Protein AF-A0A9D1Y3Z9-F1 (afdb_monomer_lite)

Structure (mmCIF, N/CA/C/O backbone):
data_AF-A0A9D1Y3Z9-F1
#
_entry.id   AF-A0A9D1Y3Z9-F1
#
loop_
_atom_site.group_PDB
_atom_site.id
_atom_site.type_symbol
_atom_site.label_atom_id
_atom_site.label_alt_id
_atom_site.label_comp_id
_atom_site.label_asym_id
_atom_site.label_entity_id
_atom_site.label_seq_id
_atom_site.pdbx_PDB_ins_code
_atom_site.Cartn_x
_atom_site.Cartn_y
_atom_site.Cartn_z
_atom_site.occupancy
_atom_site.B_iso_or_equiv
_atom_site.auth_seq_id
_atom_site.auth_comp_id
_atom_site.auth_asym_id
_atom_site.auth_atom_id
_atom_site.pdbx_PDB_model_num
ATOM 1 N N . MET A 1 1 ? 16.158 -3.133 -12.426 1.00 45.91 1 MET A N 1
ATOM 2 C CA . MET A 1 1 ? 14.938 -2.509 -12.976 1.00 45.91 1 MET A CA 1
ATOM 3 C C . MET A 1 1 ? 13.873 -2.721 -11.924 1.00 45.91 1 MET A C 1
ATOM 5 O O . MET A 1 1 ? 13.652 -3.870 -11.573 1.00 45.91 1 MET A O 1
ATOM 9 N N . ALA A 1 2 ? 13.341 -1.655 -11.333 1.00 50.47 2 ALA A N 1
ATOM 10 C CA . ALA A 1 2 ? 12.246 -1.786 -10.380 1.00 50.47 2 ALA A CA 1
ATOM 11 C C . ALA A 1 2 ? 10.989 -2.183 -11.159 1.00 50.47 2 ALA A C 1
ATOM 13 O O . ALA A 1 2 ? 10.639 -1.497 -12.120 1.00 50.47 2 ALA A O 1
ATOM 14 N N . ILE A 1 3 ? 10.377 -3.310 -10.805 1.00 56.16 3 ILE A N 1
ATOM 15 C CA . ILE A 1 3 ? 9.078 -3.692 -11.352 1.00 56.16 3 ILE A CA 1
ATOM 16 C C . ILE A 1 3 ? 8.008 -2.894 -10.592 1.00 56.16 3 ILE A C 1
ATOM 18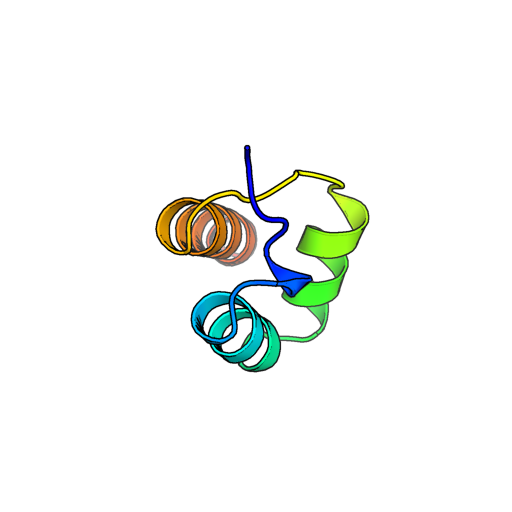 O O . ILE A 1 3 ? 8.014 -2.923 -9.363 1.00 56.16 3 ILE A O 1
ATOM 22 N N . PRO A 1 4 ? 7.140 -2.122 -11.267 1.00 63.81 4 PRO A N 1
ATOM 23 C CA . PRO A 1 4 ? 5.985 -1.523 -10.609 1.00 63.81 4 PRO A CA 1
ATOM 24 C C . PRO A 1 4 ? 5.127 -2.625 -9.976 1.00 63.81 4 PRO A C 1
ATOM 26 O O . PRO A 1 4 ? 5.001 -3.705 -10.551 1.00 63.81 4 PRO A O 1
ATOM 29 N N . TYR A 1 5 ? 4.513 -2.353 -8.820 1.00 67.94 5 TYR A N 1
ATOM 30 C CA . TYR A 1 5 ? 3.649 -3.307 -8.103 1.00 67.94 5 TYR A CA 1
ATOM 31 C C . TYR A 1 5 ? 2.527 -3.894 -8.981 1.00 67.94 5 TYR A C 1
ATOM 33 O O . TYR A 1 5 ? 2.047 -4.991 -8.729 1.00 67.94 5 TYR A O 1
ATOM 41 N N . GLU A 1 6 ? 2.135 -3.191 -10.047 1.00 66.50 6 GLU A N 1
ATOM 42 C CA . GLU A 1 6 ? 1.180 -3.652 -11.062 1.00 66.50 6 GLU A CA 1
ATOM 43 C C . GLU A 1 6 ? 1.678 -4.852 -11.888 1.00 66.50 6 GL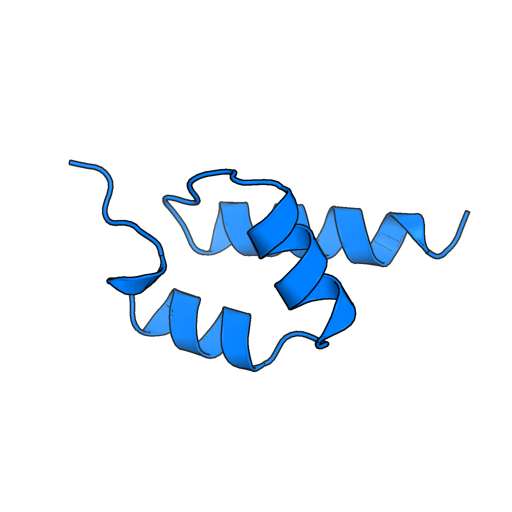U A C 1
ATOM 45 O O . GLU A 1 6 ? 0.893 -5.521 -12.555 1.00 66.50 6 GLU A O 1
ATOM 50 N N . GLN A 1 7 ? 2.982 -5.118 -11.875 1.00 69.25 7 GLN A N 1
ATOM 51 C CA . GLN A 1 7 ? 3.622 -6.242 -12.557 1.00 69.25 7 GLN A CA 1
ATOM 52 C C . GLN A 1 7 ? 3.976 -7.387 -11.603 1.00 69.25 7 GLN A C 1
ATOM 54 O O . GLN A 1 7 ? 4.419 -8.438 -12.069 1.00 69.25 7 GLN A O 1
ATOM 59 N N . ASP A 1 8 ? 3.756 -7.208 -10.298 1.00 78.44 8 ASP A N 1
ATOM 60 C CA . ASP A 1 8 ? 3.917 -8.255 -9.298 1.00 78.44 8 ASP A CA 1
ATOM 61 C C . ASP A 1 8 ? 2.536 -8.806 -8.886 1.00 78.44 8 ASP A C 1
ATOM 63 O O . ASP A 1 8 ? 1.752 -8.113 -8.228 1.00 78.44 8 ASP A O 1
ATOM 67 N N . PRO A 1 9 ? 2.203 -10.055 -9.257 1.00 80.25 9 PRO A N 1
ATOM 68 C CA . PRO A 1 9 ? 0.898 -10.627 -8.952 1.00 80.25 9 PRO A CA 1
ATOM 69 C C . PRO A 1 9 ? 0.650 -10.785 -7.445 1.00 80.25 9 PRO A C 1
ATOM 71 O O . PRO A 1 9 ? -0.506 -10.726 -7.027 1.00 80.25 9 PRO A O 1
ATOM 74 N N . GLN A 1 10 ? 1.691 -10.953 -6.620 1.00 81.88 10 GLN A N 1
ATOM 75 C CA . GLN A 1 10 ? 1.548 -11.064 -5.165 1.00 81.88 10 GLN A CA 1
ATOM 76 C C . GLN A 1 10 ? 1.189 -9.705 -4.561 1.00 81.88 10 GLN A C 1
ATOM 78 O O . GLN A 1 10 ? 0.229 -9.604 -3.793 1.00 81.88 10 GLN A O 1
ATOM 83 N N . MET A 1 11 ? 1.858 -8.635 -5.002 1.00 81.38 11 MET A N 1
ATOM 84 C CA . MET A 1 11 ? 1.517 -7.278 -4.566 1.00 81.38 11 MET A CA 1
ATOM 85 C C . MET A 1 11 ? 0.144 -6.836 -5.059 1.00 81.38 11 MET A C 1
ATOM 87 O O . MET A 1 11 ? -0.587 -6.204 -4.302 1.00 81.38 11 MET A O 1
ATOM 91 N N . GLN A 1 12 ? -0.249 -7.187 -6.287 1.00 83.12 12 GLN A N 1
ATOM 92 C CA . GLN A 1 12 ? -1.600 -6.901 -6.776 1.00 83.12 12 GLN A CA 1
ATOM 93 C C . GLN A 1 12 ? -2.674 -7.634 -5.972 1.00 83.12 12 GLN A C 1
ATOM 95 O O . GLN A 1 12 ? -3.719 -7.048 -5.669 1.00 83.12 12 GLN A O 1
ATOM 100 N N . GLN A 1 13 ? -2.431 -8.897 -5.610 1.00 86.12 13 GLN A N 1
ATOM 101 C CA . GLN A 1 13 ? -3.336 -9.644 -4.741 1.00 86.12 13 GLN A CA 1
ATOM 102 C C . GLN A 1 13 ? -3.446 -8.975 -3.374 1.00 86.12 13 GLN A C 1
ATOM 104 O O . GLN A 1 13 ? -4.561 -8.700 -2.933 1.00 86.12 13 GLN A O 1
ATOM 109 N N . TYR A 1 14 ? -2.315 -8.648 -2.744 1.00 85.81 14 TYR A N 1
ATOM 110 C CA . TYR A 1 14 ? -2.302 -7.949 -1.464 1.00 85.81 14 TYR A CA 1
ATOM 111 C C . TYR A 1 14 ? -3.032 -6.606 -1.553 1.00 85.81 14 TYR A C 1
ATOM 113 O O . TYR A 1 14 ? -3.977 -6.386 -0.800 1.00 85.81 14 TYR A O 1
ATOM 121 N N . PHE A 1 15 ? -2.696 -5.762 -2.532 1.00 85.12 15 PHE A N 1
ATOM 122 C CA . PHE A 1 15 ? -3.344 -4.473 -2.777 1.00 85.12 15 PHE A CA 1
ATOM 123 C C . PHE A 1 15 ? -4.864 -4.605 -2.936 1.00 85.12 15 PHE A C 1
ATOM 125 O O . PHE A 1 15 ? -5.620 -3.857 -2.321 1.00 85.12 15 PHE A O 1
ATOM 132 N N . SER A 1 16 ? -5.319 -5.608 -3.691 1.00 86.56 16 SER A N 1
ATOM 133 C CA . SER A 1 16 ? -6.748 -5.872 -3.906 1.00 86.56 16 SER A CA 1
ATOM 134 C C . SER A 1 16 ? -7.474 -6.320 -2.634 1.00 86.56 16 SER A C 1
ATOM 136 O O . SER A 1 16 ? -8.684 -6.129 -2.528 1.00 86.56 16 SER A O 1
ATOM 138 N N . THR A 1 17 ? -6.762 -6.901 -1.660 1.00 89.25 17 THR A N 1
ATOM 139 C CA . THR A 1 17 ? -7.339 -7.250 -0.349 1.00 89.25 17 THR A CA 1
ATOM 140 C C . THR A 1 17 ? -7.465 -6.057 0.601 1.00 89.25 17 THR A C 1
ATOM 142 O O . THR A 1 17 ? -8.154 -6.158 1.618 1.00 89.25 17 THR A O 1
ATOM 145 N N . LEU A 1 18 ? -6.823 -4.924 0.293 1.00 87.44 18 LEU A N 1
ATOM 146 C CA . LEU A 1 18 ? -6.840 -3.741 1.149 1.00 87.44 18 LEU A CA 1
ATOM 147 C C . LEU A 1 18 ? -8.188 -3.011 1.087 1.00 87.44 18 LEU A C 1
ATOM 149 O O . LEU A 1 18 ? -8.864 -3.043 0.057 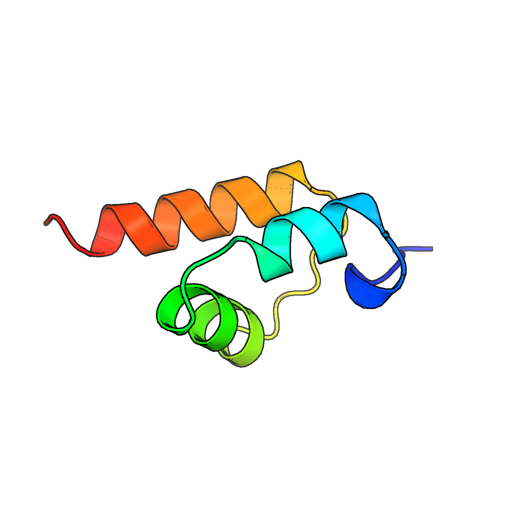1.00 87.44 18 LEU A O 1
ATOM 153 N N . PRO A 1 19 ? -8.569 -2.274 2.146 1.00 89.62 19 PRO A N 1
ATOM 154 C CA . PRO A 1 19 ? -9.748 -1.418 2.115 1.00 89.62 19 PRO A CA 1
ATOM 155 C C . PRO A 1 19 ? -9.655 -0.346 1.013 1.00 89.62 19 PRO A C 1
ATOM 157 O O . PRO A 1 19 ? -8.566 0.196 0.805 1.00 89.62 19 PRO A O 1
ATOM 160 N N . PRO A 1 20 ? -10.781 0.060 0.391 1.00 86.88 20 PRO A N 1
ATOM 161 C CA . PRO A 1 20 ? -10.793 1.078 -0.666 1.00 86.88 20 PRO A CA 1
ATOM 162 C C . PRO A 1 20 ? -10.074 2.374 -0.276 1.00 86.88 20 PRO A C 1
ATOM 164 O O . PRO A 1 20 ? -9.260 2.880 -1.034 1.00 86.88 20 PRO A O 1
ATOM 167 N N . MET A 1 21 ? -10.266 2.839 0.962 1.00 87.88 21 MET A N 1
ATOM 168 C CA . MET A 1 21 ? -9.604 4.037 1.492 1.00 87.88 21 MET A CA 1
ATOM 169 C C . MET A 1 21 ? -8.069 3.931 1.476 1.00 87.88 21 MET A C 1
ATOM 171 O O . MET A 1 21 ? -7.372 4.918 1.246 1.00 87.88 21 MET A O 1
ATOM 175 N N . ILE A 1 22 ? -7.531 2.736 1.732 1.00 88.00 22 ILE A N 1
ATOM 176 C CA . ILE A 1 22 ? -6.088 2.487 1.739 1.00 88.00 22 ILE A CA 1
ATOM 177 C C . ILE A 1 22 ? -5.577 2.382 0.302 1.00 88.00 22 ILE A C 1
ATOM 179 O O . ILE A 1 22 ? -4.554 2.982 -0.011 1.00 88.00 22 ILE A O 1
ATOM 183 N N . GLN A 1 23 ? -6.317 1.703 -0.580 1.00 87.31 23 GLN A N 1
ATOM 184 C CA . GLN A 1 23 ? -6.008 1.662 -2.012 1.00 87.31 23 GLN A CA 1
ATOM 185 C C . GLN A 1 23 ? -5.938 3.077 -2.603 1.00 87.31 23 GLN A C 1
ATOM 187 O O . GLN A 1 23 ? -4.955 3.428 -3.248 1.00 87.31 23 GLN A O 1
ATOM 192 N N . GLU A 1 24 ? -6.932 3.920 -2.317 1.00 87.31 24 GLU A N 1
ATOM 193 C CA . GLU A 1 24 ? -6.950 5.325 -2.731 1.00 87.31 24 GLU A CA 1
ATOM 194 C C . GLU A 1 24 ? -5.774 6.111 -2.147 1.00 87.31 24 GLU A C 1
ATOM 196 O O . GLU A 1 24 ? -5.131 6.862 -2.875 1.00 87.31 24 GLU A O 1
ATOM 201 N N . SER A 1 25 ? -5.448 5.915 -0.866 1.00 87.38 25 SER A N 1
ATOM 202 C CA . SER A 1 25 ? -4.312 6.594 -0.226 1.00 87.38 25 SER A CA 1
ATOM 203 C C . SER A 1 25 ? -2.980 6.215 -0.878 1.00 87.38 25 SER A C 1
ATOM 205 O O . SER A 1 25 ? -2.151 7.082 -1.138 1.00 87.38 25 SER A O 1
ATOM 207 N N . ILE A 1 26 ? -2.789 4.934 -1.199 1.00 84.69 26 ILE A N 1
ATOM 208 C CA . ILE A 1 26 ? -1.603 4.420 -1.897 1.00 84.69 26 ILE A CA 1
ATOM 209 C C . ILE A 1 26 ? -1.505 5.021 -3.304 1.00 84.69 26 ILE A C 1
ATOM 211 O O . ILE A 1 26 ? -0.445 5.518 -3.688 1.00 84.69 26 ILE A O 1
ATOM 215 N N . LEU A 1 27 ? -2.614 5.033 -4.052 1.00 84.06 27 LEU A N 1
ATOM 216 C CA . LEU A 1 27 ? -2.673 5.603 -5.400 1.00 84.06 27 LEU A CA 1
ATOM 217 C C . LEU A 1 27 ? -2.427 7.117 -5.396 1.00 84.06 27 LEU A C 1
ATOM 219 O O . LEU A 1 27 ? -1.681 7.619 -6.235 1.00 84.06 27 LEU A O 1
ATOM 223 N N . GLN A 1 28 ? -3.006 7.847 -4.439 1.00 81.50 28 GLN A N 1
ATOM 224 C CA . GLN A 1 28 ? -2.778 9.285 -4.274 1.00 81.50 28 GLN A CA 1
ATOM 225 C C . GLN A 1 28 ? -1.356 9.604 -3.821 1.00 81.50 28 GLN A C 1
ATOM 227 O O . GLN A 1 28 ? -0.814 10.641 -4.201 1.00 81.50 28 GLN A O 1
ATOM 232 N N . SER A 1 29 ? -0.744 8.724 -3.026 1.00 81.94 29 SER A N 1
ATOM 233 C CA . SER A 1 29 ? 0.616 8.924 -2.541 1.00 81.94 29 SER A CA 1
ATOM 234 C C . SER A 1 29 ? 1.641 8.932 -3.676 1.00 81.94 29 SER A C 1
ATOM 236 O O . SER A 1 29 ? 2.713 9.508 -3.501 1.00 81.94 29 SER A O 1
ATOM 238 N N . GLY A 1 30 ? 1.349 8.285 -4.812 1.00 77.00 30 GLY A N 1
ATOM 239 C CA . GLY A 1 30 ? 2.234 8.253 -5.980 1.00 77.00 30 GLY A CA 1
ATOM 240 C C . GLY A 1 30 ? 3.604 7.613 -5.719 1.00 77.00 30 GLY A C 1
ATOM 241 O O . GLY A 1 30 ? 4.532 7.817 -6.501 1.00 77.00 30 GLY A O 1
ATOM 242 N N . ILE A 1 31 ? 3.753 6.869 -4.617 1.00 78.06 31 ILE A N 1
ATOM 243 C CA . ILE A 1 31 ? 5.007 6.213 -4.246 1.00 78.06 31 ILE A CA 1
ATOM 244 C C . ILE A 1 31 ? 5.154 4.933 -5.078 1.00 78.06 31 ILE A C 1
ATOM 246 O O . ILE A 1 31 ? 4.251 4.095 -5.079 1.00 78.06 31 ILE A O 1
ATOM 250 N N . PRO A 1 32 ? 6.281 4.747 -5.785 1.00 73.19 32 PRO A N 1
ATOM 251 C CA . PRO A 1 32 ? 6.565 3.492 -6.459 1.00 73.19 32 PRO A CA 1
ATOM 252 C C . PRO A 1 32 ? 7.032 2.450 -5.435 1.00 73.19 32 PRO A C 1
ATOM 254 O O . PRO A 1 32 ? 8.155 2.524 -4.942 1.00 73.19 32 PRO A O 1
ATOM 257 N N . PHE A 1 33 ? 6.182 1.471 -5.135 1.00 81.12 33 PHE A N 1
ATOM 258 C CA . PHE A 1 33 ? 6.545 0.317 -4.308 1.00 81.12 33 PHE A CA 1
ATOM 259 C C . PHE A 1 33 ? 7.295 -0.716 -5.150 1.00 81.12 33 PHE A C 1
ATOM 261 O O . PHE A 1 33 ? 6.841 -1.062 -6.244 1.00 81.12 33 PHE A O 1
ATOM 268 N N . GLN A 1 34 ? 8.442 -1.184 -4.653 1.00 79.94 34 GLN A N 1
ATOM 269 C CA . GLN A 1 34 ? 9.295 -2.167 -5.327 1.00 79.94 34 GLN A CA 1
ATOM 270 C C . GLN A 1 34 ? 9.220 -3.553 -4.684 1.00 79.94 34 GLN A C 1
ATOM 272 O O . GLN A 1 34 ? 9.602 -4.534 -5.321 1.00 79.94 34 GLN A O 1
ATOM 277 N N . THR A 1 35 ? 8.748 -3.643 -3.435 1.00 81.06 35 THR A N 1
ATOM 278 C CA . THR A 1 35 ? 8.557 -4.906 -2.705 1.00 81.06 35 THR A CA 1
ATOM 279 C C . THR A 1 35 ? 7.217 -4.938 -1.962 1.00 81.06 35 THR A C 1
ATOM 281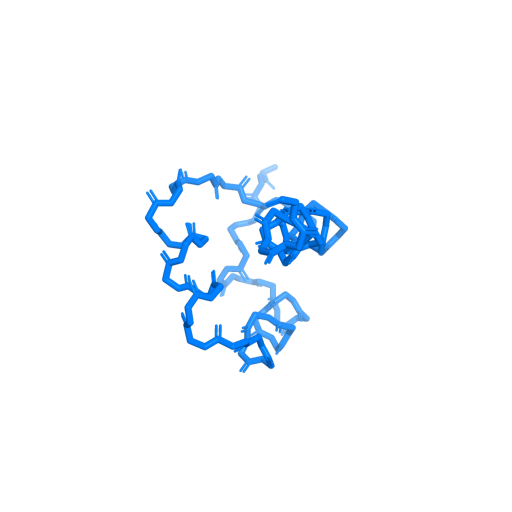 O O . THR A 1 35 ? 6.664 -3.897 -1.601 1.00 81.06 35 THR A O 1
ATOM 284 N N . GLU A 1 36 ? 6.698 -6.144 -1.697 1.00 82.62 36 GLU A N 1
ATOM 285 C CA . GLU A 1 36 ? 5.474 -6.328 -0.901 1.00 82.62 36 GLU A CA 1
ATOM 286 C C . GLU A 1 36 ? 5.654 -5.773 0.518 1.00 82.62 36 GLU A C 1
ATOM 288 O O . GLU A 1 36 ? 4.720 -5.218 1.089 1.00 82.62 36 GLU A O 1
ATOM 293 N N . GLU A 1 37 ? 6.866 -5.868 1.069 1.00 85.19 37 GLU A N 1
ATOM 294 C CA . GLU A 1 37 ? 7.193 -5.351 2.397 1.00 85.19 37 GLU A CA 1
ATOM 295 C C . GLU A 1 37 ? 7.052 -3.825 2.468 1.00 85.19 37 GLU A C 1
ATOM 297 O O . GLU A 1 37 ? 6.434 -3.317 3.402 1.00 85.19 37 GLU A O 1
ATOM 302 N N . GLU A 1 38 ? 7.521 -3.090 1.454 1.00 85.19 38 GLU A N 1
ATOM 303 C CA . GLU A 1 38 ? 7.324 -1.634 1.373 1.00 85.19 38 GLU A CA 1
ATOM 304 C C . GLU A 1 38 ? 5.837 -1.265 1.296 1.00 85.19 38 GLU A C 1
ATOM 306 O O . GLU A 1 38 ? 5.384 -0.338 1.973 1.00 85.19 38 GLU A O 1
ATOM 311 N N . LEU A 1 39 ? 5.064 -2.011 0.500 1.00 85.31 39 LEU A N 1
ATOM 312 C CA . LEU A 1 39 ? 3.621 -1.815 0.381 1.00 85.31 39 LEU A CA 1
ATOM 313 C C . LEU A 1 39 ? 2.918 -2.099 1.714 1.00 85.31 39 LEU A C 1
ATOM 315 O O . LEU A 1 39 ? 2.083 -1.311 2.156 1.00 85.31 39 LEU A O 1
ATOM 319 N N . ARG A 1 40 ? 3.273 -3.196 2.389 1.00 87.75 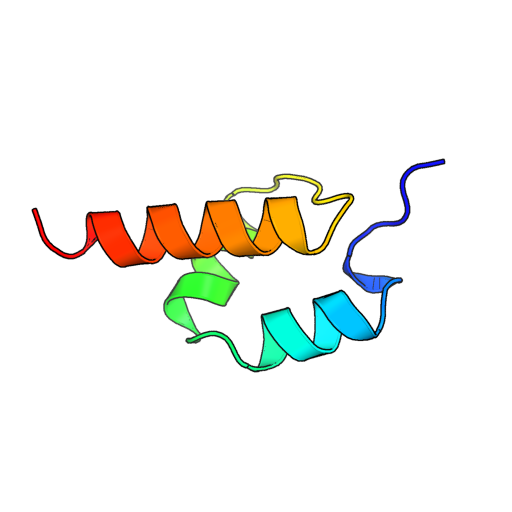40 ARG A N 1
ATOM 320 C CA . ARG A 1 40 ? 2.719 -3.564 3.694 1.00 87.75 40 ARG A CA 1
ATOM 321 C C . ARG A 1 40 ? 3.049 -2.517 4.755 1.00 87.75 40 ARG A C 1
ATOM 323 O O . ARG A 1 40 ? 2.141 -2.098 5.461 1.00 87.75 40 ARG A O 1
ATOM 330 N N . GLN A 1 41 ? 4.285 -2.033 4.817 1.00 87.44 41 GLN A N 1
ATOM 331 C CA . GLN A 1 41 ? 4.679 -0.991 5.767 1.00 87.44 41 GLN A CA 1
ATOM 332 C C . GLN A 1 41 ? 3.932 0.325 5.521 1.00 87.44 41 GLN A C 1
ATOM 334 O O . GLN A 1 41 ? 3.494 0.978 6.468 1.00 87.44 41 GLN A O 1
ATOM 339 N N . ALA A 1 42 ? 3.727 0.722 4.262 1.00 86.31 42 ALA A N 1
ATOM 340 C CA . ALA A 1 42 ? 2.913 1.895 3.949 1.00 86.31 42 ALA A CA 1
ATOM 341 C C . ALA A 1 42 ? 1.454 1.708 4.386 1.00 86.31 42 ALA A C 1
ATOM 343 O O . ALA A 1 42 ? 0.871 2.607 4.988 1.00 86.31 42 ALA A O 1
ATOM 344 N N . VAL A 1 43 ? 0.884 0.525 4.147 1.00 88.06 43 VAL A N 1
ATOM 345 C CA . VAL A 1 43 ? -0.458 0.162 4.616 1.00 88.06 43 VAL A CA 1
ATOM 346 C C . VAL A 1 43 ? -0.562 0.234 6.134 1.00 88.06 43 VAL A C 1
ATOM 348 O O . VAL A 1 43 ? -1.506 0.836 6.637 1.00 88.06 43 VAL A O 1
ATOM 351 N N . GLU A 1 44 ? 0.390 -0.353 6.858 1.00 88.62 44 GLU A N 1
ATOM 352 C CA . GLU A 1 44 ? 0.410 -0.346 8.322 1.00 88.62 44 GLU A CA 1
ATOM 353 C C . GLU A 1 44 ? 0.437 1.085 8.859 1.00 88.62 44 GLU A C 1
ATOM 355 O O . GLU A 1 44 ? -0.401 1.435 9.684 1.00 88.62 44 GLU A O 1
ATOM 360 N N . ASN A 1 45 ? 1.294 1.951 8.312 1.00 86.31 45 ASN A N 1
ATOM 361 C CA . ASN A 1 45 ? 1.341 3.365 8.691 1.00 86.31 45 ASN A CA 1
ATOM 362 C C . ASN A 1 45 ? 0.027 4.109 8.392 1.00 86.31 45 ASN A C 1
ATOM 364 O O . ASN A 1 45 ? -0.409 4.939 9.189 1.00 86.31 45 ASN A O 1
ATOM 368 N N . LEU A 1 46 ? -0.622 3.819 7.259 1.00 85.00 46 LEU A N 1
ATOM 369 C CA . LEU A 1 46 ? -1.909 4.419 6.883 1.00 85.00 46 LEU A CA 1
ATOM 370 C C . LEU A 1 46 ? -3.067 3.931 7.767 1.00 85.00 46 LEU A C 1
ATOM 372 O O . LEU A 1 46 ? -4.001 4.688 8.035 1.00 85.00 46 LEU A O 1
ATOM 376 N N . MET A 1 47 ? -3.027 2.672 8.204 1.00 83.06 47 MET A N 1
ATOM 377 C CA . MET A 1 47 ? -4.019 2.096 9.112 1.00 83.06 47 MET A CA 1
ATOM 378 C C . MET A 1 47 ? -3.822 2.585 10.554 1.00 83.06 47 MET A C 1
ATOM 380 O O . MET A 1 47 ? -4.809 2.898 11.219 1.00 83.06 47 MET A O 1
ATOM 384 N N . ASP A 1 48 ? -2.574 2.703 11.010 1.00 78.94 48 ASP A N 1
ATOM 385 C CA . ASP A 1 48 ? -2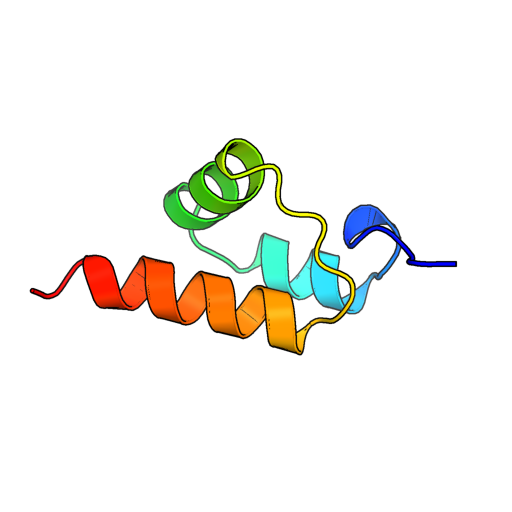.211 3.156 12.359 1.00 78.94 48 ASP A CA 1
ATOM 386 C C . ASP A 1 48 ? -2.542 4.642 12.585 1.00 78.94 48 ASP A C 1
ATOM 388 O O . ASP A 1 48 ? -3.087 5.014 13.625 1.00 78.94 48 ASP A O 1
ATOM 392 N N . ASN A 1 49 ? -2.380 5.489 11.556 1.00 63.41 49 ASN A N 1
ATOM 393 C CA . ASN A 1 49 ? -2.747 6.913 11.617 1.00 63.41 49 ASN A CA 1
ATOM 394 C C . ASN A 1 49 ? -4.246 7.171 11.873 1.00 63.41 49 ASN A C 1
ATOM 396 O O . ASN A 1 49 ? -4.645 8.302 12.136 1.00 63.41 49 ASN A O 1
ATOM 400 N N . LYS A 1 50 ? -5.100 6.142 11.796 1.00 55.97 50 LYS A N 1
ATOM 401 C CA . LYS A 1 50 ? -6.533 6.251 12.093 1.00 55.97 50 LYS A CA 1
ATOM 402 C C . LYS A 1 50 ? -6.859 6.111 13.587 1.00 55.97 50 LYS A C 1
ATOM 404 O O . LYS A 1 50 ? -8.029 6.233 13.948 1.00 55.97 50 LYS A O 1
ATOM 409 N N . ASN A 1 51 ? -5.865 5.847 14.441 1.00 49.81 51 ASN A N 1
ATOM 410 C CA . ASN A 1 51 ? -6.076 5.511 15.849 1.00 49.81 51 ASN A CA 1
ATOM 411 C C . ASN A 1 51 ? -5.344 6.422 16.859 1.00 49.81 51 ASN A C 1
ATOM 413 O O . ASN A 1 51 ? -5.184 6.012 18.013 1.00 49.81 51 ASN A O 1
ATOM 417 N N . SER A 1 52 ? -4.937 7.636 16.459 1.00 44.03 52 SER A N 1
ATOM 418 C CA . SER A 1 52 ? -4.302 8.622 17.350 1.00 44.03 52 SER A CA 1
ATOM 419 C C . SER A 1 52 ? -5.144 9.866 17.611 1.00 44.03 52 SER A C 1
ATOM 421 O O . SER A 1 52 ? -5.905 10.285 16.711 1.00 44.03 52 SER A O 1
#

Radius of gyration: 10.78 Å; chains: 1; bounding box: 26×20×30 Å

Secondary structure (DSSP, 8-state):
-PPPGGG-HHHHHHHHHS-HHHHHHHHHHT----SHHHHHHHHHHHHHTT--

pLDDT: mean 78.56, std 12.05, range [44.03, 89.62]

Foldseek 3Di:
DQDALVPPPVSVVVLVPDDPVLVVVVVVVPDRDRDSVVSVVSSVVVVVVVPD

Sequence (52 aa):
MAIPYEQDPQMQQYFSTLPPMIQESILQSGIPFQTEEELRQAVENLMDNKNS